Protein AF-A0A964IK96-F1 (afdb_monomer)

Nearest PDB structures (foldseek):
  8hku-assembly1_ARF1  TM=5.292E-01  e=2.743E-01  Sulfolobus acidocaldarius DSM 639
  3vas-assembly2_B  TM=4.172E-01  e=1.043E+00  Schistosoma mansoni
  3ga0-assembly1_A  TM=3.911E-01  e=2.838E+00  Rattus norvegicus
  5yb0-assembly2_C  TM=5.268E-01  e=5.532E+00  Entamoeba histolytica
  3r0x-assembly1_A  TM=4.210E-01  e=7.724E+00  Salmonella enterica subsp. enterica serovar Typhimurium

Secondary structure (DSSP, 8-state):
-HHHHHTT-----SSHHHHHHHHHTT--PPP---GGGHHHHHHHTTTS-PEEEEESSHHHHHHHHHHHTTT-EEEEE-TTT-GGG--

Radiu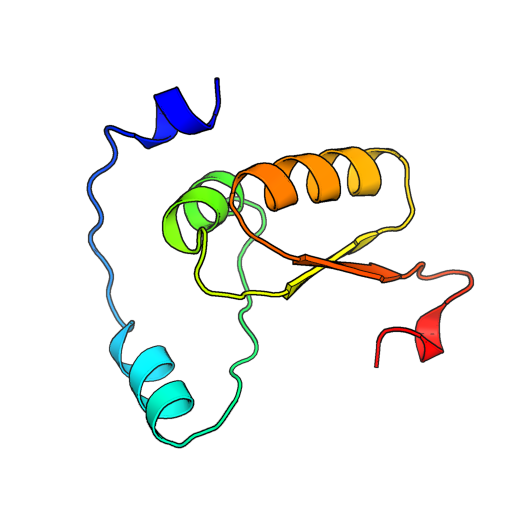s of gyration: 14.38 Å; Cα contacts (8 Å, |Δi|>4): 72; chains: 1; bounding box: 38×22×34 Å

pLDDT: mean 84.61, std 14.52, range [42.69, 96.38]

Foldseek 3Di:
DLCVVCVPDDDDDDPVVVCVVCVVVVHDDDDDDDPVCCSVCLLVCFQVAAEAEFEPDPVSVVVQVSSVVRNYHYDYDHPPPRVPSRD

Sequence (87 aa):
MVRALTSTWTWKVSGAEHVDAITNAGHHPILALWHGRILAATPYFANRGIVAMASENFDGEWIARLLGKFGYRAARGSTSRGGPAAL

Mean predicted aligned error: 6.91 Å

Structure (mmCIF, N/CA/C/O backbone):
data_AF-A0A964IK96-F1
#
_entry.id   AF-A0A964IK96-F1
#
loop_
_atom_site.group_PDB
_atom_site.id
_atom_site.type_symbol
_atom_site.label_atom_id
_atom_site.label_alt_id
_atom_site.label_comp_id
_atom_site.label_asym_id
_atom_site.label_entity_id
_atom_site.label_seq_id
_atom_site.pdbx_PDB_ins_code
_atom_site.Cartn_x
_atom_site.Cartn_y
_atom_site.Cartn_z
_atom_site.occupancy
_atom_site.B_iso_or_equiv
_atom_site.auth_seq_id
_atom_site.auth_comp_id
_atom_site.auth_asym_id
_atom_site.auth_atom_id
_atom_site.pdbx_PDB_model_num
ATOM 1 N N . MET A 1 1 ? 4.397 -2.913 17.391 1.00 67.31 1 MET A N 1
ATOM 2 C CA . MET A 1 1 ? 3.976 -1.505 17.549 1.00 67.31 1 MET A CA 1
ATOM 3 C C . MET A 1 1 ? 3.038 -1.050 16.433 1.00 67.31 1 MET A C 1
ATOM 5 O O . MET A 1 1 ? 1.867 -0.896 16.730 1.00 67.31 1 MET A O 1
ATOM 9 N N . VAL A 1 2 ? 3.465 -0.943 15.163 1.00 74.19 2 VAL A N 1
ATOM 10 C CA . VAL A 1 2 ? 2.589 -0.463 14.059 1.00 74.19 2 VAL A CA 1
ATOM 11 C C . VAL A 1 2 ? 1.277 -1.255 13.941 1.00 74.19 2 VAL A C 1
ATOM 13 O O . VAL A 1 2 ? 0.217 -0.652 13.934 1.00 74.19 2 VAL A O 1
ATOM 16 N N . ARG A 1 3 ? 1.322 -2.596 13.982 1.00 76.12 3 ARG A N 1
ATOM 17 C CA . ARG A 1 3 ? 0.110 -3.445 13.990 1.00 76.12 3 ARG A CA 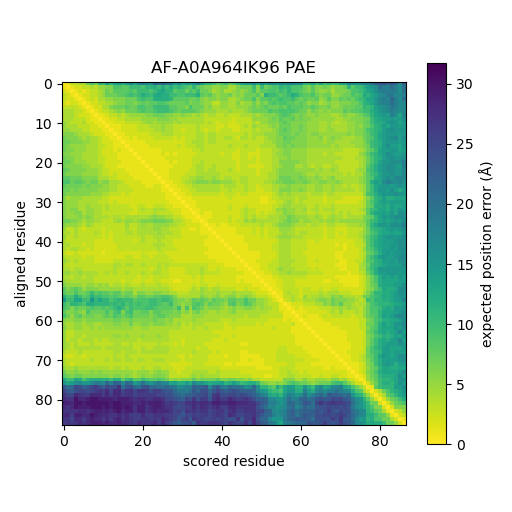1
ATOM 18 C C . ARG A 1 3 ? -0.882 -3.126 15.119 1.00 76.12 3 ARG A C 1
ATOM 20 O O . ARG A 1 3 ? -2.078 -3.209 14.890 1.00 76.12 3 ARG A O 1
ATOM 27 N N . ALA A 1 4 ? -0.390 -2.792 16.312 1.00 82.12 4 ALA A N 1
ATOM 28 C CA . ALA A 1 4 ? -1.233 -2.468 17.466 1.00 82.12 4 ALA A CA 1
ATOM 29 C C . ALA A 1 4 ? -1.803 -1.043 17.373 1.00 82.12 4 ALA A C 1
ATOM 31 O O . ALA A 1 4 ? -2.912 -0.788 17.820 1.00 82.12 4 ALA A O 1
ATOM 32 N N . LEU A 1 5 ? -1.065 -0.117 16.752 1.00 82.25 5 LEU A N 1
ATOM 33 C CA . LEU A 1 5 ? -1.562 1.233 16.478 1.00 82.25 5 LEU A CA 1
ATOM 34 C C . LEU A 1 5 ? -2.663 1.228 15.418 1.00 82.25 5 LEU A C 1
ATOM 36 O O . LEU A 1 5 ? -3.582 2.032 15.501 1.00 82.25 5 LEU A O 1
ATOM 40 N N . THR A 1 6 ? -2.575 0.333 14.433 1.00 85.56 6 THR A N 1
ATOM 41 C CA . THR A 1 6 ? -3.536 0.267 13.327 1.00 85.56 6 THR A CA 1
ATOM 42 C C . THR A 1 6 ? -4.694 -0.696 13.588 1.00 85.56 6 THR A C 1
ATOM 44 O O . THR A 1 6 ? -5.623 -0.742 12.790 1.00 85.56 6 THR A O 1
ATOM 47 N N . SER A 1 7 ? -4.660 -1.495 14.663 1.00 83.62 7 SER A N 1
ATOM 48 C CA . SER A 1 7 ? -5.694 -2.507 14.937 1.00 83.62 7 SER A CA 1
ATOM 49 C C . SER A 1 7 ? -7.028 -1.920 15.388 1.00 83.62 7 SER A C 1
ATOM 51 O O . SER A 1 7 ? -8.043 -2.599 15.299 1.00 83.62 7 SER A O 1
ATOM 53 N N . THR A 1 8 ? -7.038 -0.680 15.880 1.00 88.69 8 THR A N 1
ATOM 54 C CA . THR A 1 8 ? -8.252 0.020 16.330 1.00 88.69 8 THR A CA 1
ATOM 55 C C . THR A 1 8 ? -8.842 0.939 15.262 1.00 88.69 8 THR A C 1
ATOM 57 O O . THR A 1 8 ? -9.793 1.670 15.531 1.00 88.69 8 THR A O 1
ATOM 60 N N . TRP A 1 9 ? -8.280 0.942 14.051 1.00 91.94 9 TRP A N 1
ATOM 61 C CA . TRP A 1 9 ? -8.742 1.816 12.981 1.00 91.94 9 TRP A CA 1
ATOM 62 C C . TRP A 1 9 ? -10.009 1.269 12.337 1.00 91.94 9 TRP A C 1
ATOM 64 O O . TRP A 1 9 ? -10.114 0.081 12.033 1.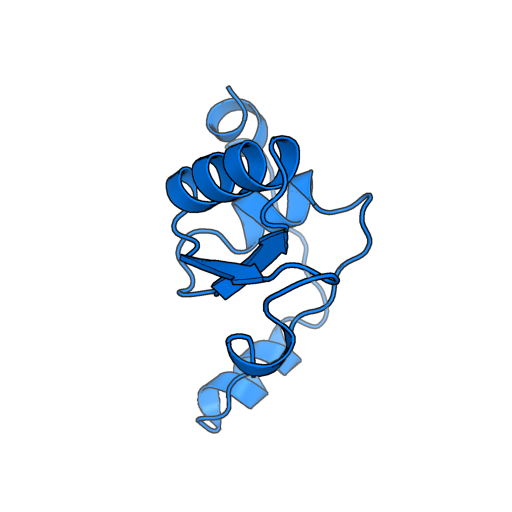00 91.94 9 TRP A O 1
ATOM 74 N N . THR A 1 10 ? -10.954 2.165 12.076 1.00 91.12 10 THR A N 1
ATOM 75 C CA . THR A 1 10 ? -12.141 1.887 11.270 1.00 91.12 10 THR A CA 1
ATOM 76 C C . THR A 1 10 ? -11.962 2.489 9.882 1.00 91.12 10 THR A C 1
ATOM 78 O O . THR A 1 10 ? -11.372 3.558 9.716 1.00 91.12 10 THR A O 1
ATOM 81 N N . TRP A 1 11 ? -12.446 1.782 8.862 1.00 91.88 11 TRP A N 1
ATOM 82 C CA . TRP A 1 11 ? -12.230 2.157 7.469 1.00 91.88 11 TRP A CA 1
ATOM 83 C C . TRP A 1 11 ? -13.523 2.653 6.844 1.00 91.88 11 TRP A C 1
ATOM 85 O O . TRP A 1 11 ? -14.535 1.957 6.847 1.00 91.88 11 TRP A O 1
ATOM 95 N N . LYS A 1 12 ? -13.460 3.837 6.239 1.00 93.44 12 LYS A N 1
ATOM 96 C CA . LYS A 1 12 ? -14.432 4.286 5.248 1.00 93.44 12 LYS A CA 1
ATOM 97 C C . LYS A 1 12 ? -13.689 4.446 3.934 1.00 93.44 12 LYS A C 1
ATOM 99 O O . LYS A 1 12 ? -12.713 5.189 3.867 1.00 93.44 12 LYS A O 1
ATOM 104 N N . VAL A 1 13 ? -14.129 3.716 2.920 1.00 92.94 13 VAL A N 1
ATOM 105 C CA . VAL A 1 13 ? -13.461 3.653 1.621 1.00 92.94 13 VAL A CA 1
ATOM 106 C C . VAL A 1 13 ? -14.474 4.006 0.551 1.00 92.94 13 VAL A C 1
ATOM 108 O O . VAL A 1 13 ? -15.604 3.529 0.594 1.00 92.94 13 VAL A O 1
ATOM 111 N N . SER A 1 14 ? -14.051 4.828 -0.396 1.00 94.31 14 SER A N 1
ATOM 112 C CA . SER A 1 14 ? -14.806 5.147 -1.604 1.00 94.31 14 SER A CA 1
ATOM 113 C C . SER A 1 14 ? -13.994 4.678 -2.807 1.00 94.31 14 SER A C 1
ATOM 115 O O . SER A 1 14 ? -12.770 4.828 -2.792 1.00 94.31 14 SER A O 1
ATOM 117 N N . GLY A 1 15 ? -14.640 4.133 -3.839 1.00 93.00 15 GLY A N 1
ATOM 118 C CA . GLY A 1 15 ? -13.953 3.727 -5.065 1.00 93.00 15 GLY A CA 1
ATOM 119 C C . GLY A 1 15 ? -13.320 2.333 -5.029 1.00 93.00 15 GLY A C 1
ATOM 120 O O . GLY A 1 15 ? -12.590 2.000 -5.963 1.00 93.00 15 GLY A O 1
ATOM 121 N N . ALA A 1 16 ? -13.561 1.529 -3.986 1.00 91.81 16 ALA A N 1
ATOM 122 C CA . ALA A 1 16 ? -13.033 0.164 -3.879 1.00 91.81 16 ALA A CA 1
ATOM 123 C C . ALA A 1 16 ? -13.561 -0.751 -4.999 1.00 91.81 16 ALA A C 1
ATOM 125 O O . ALA A 1 16 ? -12.833 -1.609 -5.495 1.00 91.81 16 ALA A O 1
ATOM 126 N N . GLU A 1 17 ? -14.779 -0.483 -5.465 1.00 94.38 17 GLU A N 1
ATOM 127 C CA . GLU A 1 17 ? -15.458 -1.189 -6.544 1.00 94.38 17 GLU A CA 1
ATOM 128 C C . GLU A 1 17 ? -14.658 -1.214 -7.855 1.00 94.38 17 GLU A C 1
ATOM 130 O O . GLU A 1 17 ? -14.753 -2.177 -8.610 1.00 94.38 17 GLU A O 1
ATOM 135 N N . HIS A 1 18 ? -13.818 -0.206 -8.115 1.00 94.00 18 HIS A N 1
ATOM 136 C CA . HIS A 1 18 ? -12.973 -0.176 -9.311 1.00 94.00 18 HIS A CA 1
ATOM 137 C C . HIS A 1 18 ? -11.864 -1.230 -9.247 1.00 94.00 18 HIS A C 1
ATOM 139 O O . HIS A 1 18 ? -11.565 -1.885 -10.243 1.00 94.00 18 HIS A O 1
ATOM 145 N N . VAL A 1 19 ? -11.258 -1.410 -8.069 1.00 92.38 19 VAL A N 1
ATOM 146 C CA . VAL A 1 19 ? -10.210 -2.418 -7.856 1.00 92.38 19 VAL A CA 1
ATOM 147 C C . VAL A 1 19 ? -10.818 -3.815 -7.928 1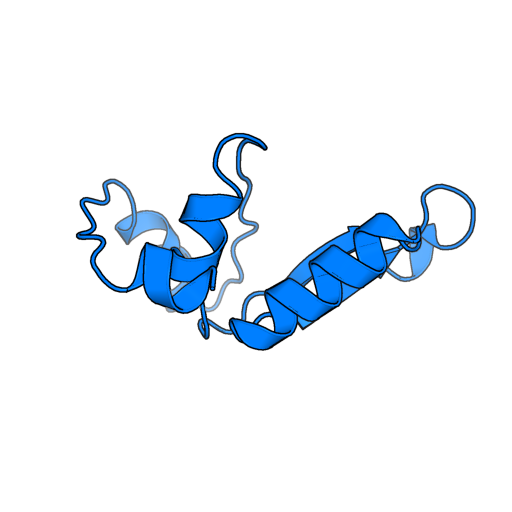.00 92.38 19 VAL A C 1
ATOM 149 O O . VAL A 1 19 ? -10.252 -4.695 -8.581 1.00 92.38 19 VAL A O 1
ATOM 152 N N . ASP A 1 20 ? -11.988 -3.997 -7.317 1.00 92.44 20 ASP A N 1
ATOM 153 C CA . ASP A 1 20 ? -12.714 -5.264 -7.348 1.00 92.44 20 ASP A CA 1
ATOM 154 C C . ASP A 1 20 ? -13.133 -5.621 -8.780 1.00 92.44 20 ASP A C 1
ATOM 156 O O . ASP A 1 20 ? -12.928 -6.753 -9.207 1.00 92.44 20 ASP A O 1
ATOM 160 N N . ALA A 1 21 ? -13.635 -4.662 -9.565 1.00 95.81 21 ALA A N 1
ATOM 161 C CA . ALA A 1 21 ? -14.004 -4.883 -10.963 1.00 95.81 21 ALA A CA 1
ATOM 162 C C . ALA A 1 21 ? -12.813 -5.336 -11.826 1.00 95.81 21 ALA A C 1
ATOM 164 O O . ALA A 1 21 ? -12.940 -6.299 -12.582 1.00 95.81 21 ALA A O 1
ATOM 165 N N . ILE A 1 22 ? -11.646 -4.693 -11.686 1.00 95.62 22 ILE A N 1
ATOM 166 C CA . ILE A 1 22 ? -10.422 -5.075 -12.415 1.00 95.62 22 ILE A CA 1
ATOM 167 C C . ILE A 1 22 ? -9.974 -6.485 -12.007 1.00 95.62 22 ILE A C 1
ATOM 169 O O . ILE A 1 22 ? -9.655 -7.308 -12.865 1.00 95.62 22 ILE A O 1
ATOM 173 N N . THR A 1 23 ? -9.991 -6.774 -10.705 1.00 92.44 23 THR A N 1
ATOM 174 C CA . THR A 1 23 ? -9.553 -8.070 -10.168 1.00 92.44 23 THR A CA 1
ATOM 175 C C . THR A 1 23 ? -10.501 -9.198 -10.586 1.00 92.44 23 THR A C 1
ATOM 177 O O . THR A 1 23 ? -10.049 -10.254 -11.023 1.00 92.44 23 THR A O 1
ATOM 180 N N . ASN A 1 24 ? -11.817 -8.965 -10.533 1.00 94.88 24 ASN A N 1
ATOM 181 C CA . ASN A 1 24 ? -12.844 -9.925 -10.951 1.00 94.88 24 ASN A CA 1
ATOM 182 C C . ASN A 1 24 ? -12.824 -10.190 -12.463 1.00 94.88 24 ASN A C 1
ATOM 184 O O . ASN A 1 24 ? -13.197 -11.277 -12.896 1.00 94.88 24 ASN A O 1
ATOM 188 N N . ALA A 1 25 ? -12.351 -9.232 -13.265 1.00 96.38 25 ALA A N 1
ATOM 189 C CA . ALA A 1 25 ? -12.091 -9.424 -14.691 1.00 96.38 25 ALA A CA 1
ATOM 190 C C . ALA A 1 25 ? -10.810 -10.241 -14.977 1.00 96.38 25 ALA A C 1
ATOM 192 O O . ALA A 1 25 ? -10.469 -10.461 -16.136 1.00 96.38 25 ALA A O 1
ATOM 193 N N . GLY A 1 26 ? -10.086 -10.694 -13.944 1.00 95.56 26 GLY A N 1
ATOM 194 C CA . GLY A 1 26 ? -8.843 -11.459 -14.078 1.00 95.56 26 GLY A CA 1
ATOM 195 C C . GLY A 1 26 ? -7.607 -10.602 -14.370 1.00 95.56 26 GLY A C 1
ATOM 196 O O . GLY A 1 26 ? -6.554 -11.135 -14.723 1.00 95.56 26 GLY A O 1
ATOM 197 N N . HIS A 1 27 ? -7.711 -9.278 -14.234 1.00 94.75 27 HIS A N 1
ATOM 198 C CA . HIS A 1 27 ? -6.602 -8.351 -14.442 1.00 94.75 27 HIS A CA 1
ATOM 199 C C . HIS A 1 27 ? -5.922 -7.967 -13.123 1.00 94.75 27 HIS A C 1
ATOM 201 O O . HIS A 1 27 ? -6.503 -8.046 -12.042 1.00 94.75 27 HIS A O 1
ATOM 207 N N . HIS A 1 28 ? -4.672 -7.510 -13.221 1.00 91.25 28 HIS A N 1
ATOM 208 C CA . HIS A 1 28 ? -3.875 -7.083 -12.073 1.00 91.25 28 HIS A CA 1
ATOM 209 C C . HIS A 1 28 ? -3.753 -5.553 -12.071 1.00 91.25 28 HIS A C 1
ATOM 211 O O . HIS A 1 28 ? -3.085 -5.003 -12.950 1.00 91.25 28 HIS A O 1
ATOM 217 N N . PRO A 1 29 ? -4.393 -4.841 -11.126 1.00 92.94 29 PRO A N 1
ATOM 218 C CA . PRO A 1 29 ? -4.311 -3.388 -11.069 1.00 92.94 29 PRO A CA 1
ATOM 219 C C . PRO A 1 29 ? -2.933 -2.924 -10.583 1.00 92.94 29 PRO A C 1
ATOM 221 O O . PRO A 1 29 ? -2.339 -3.517 -9.681 1.00 92.94 29 PRO A O 1
ATOM 224 N N . ILE A 1 30 ? -2.465 -1.798 -11.122 1.00 92.88 30 ILE A N 1
ATOM 225 C CA . ILE A 1 30 ? -1.328 -1.061 -10.564 1.00 92.88 30 ILE A CA 1
ATOM 226 C C . ILE A 1 30 ? -1.875 -0.057 -9.552 1.00 92.88 30 ILE A C 1
ATOM 228 O O . ILE A 1 30 ? -2.640 0.842 -9.899 1.00 92.88 30 ILE A O 1
ATOM 232 N N . LEU A 1 31 ? -1.481 -0.213 -8.289 1.00 92.31 31 LEU A N 1
ATOM 233 C CA . LEU A 1 31 ? -1.893 0.676 -7.208 1.00 92.31 31 LEU A CA 1
ATOM 234 C C . LEU A 1 31 ? -0.846 1.775 -7.007 1.00 92.31 31 LEU A C 1
ATOM 236 O O . LEU A 1 31 ? 0.327 1.491 -6.773 1.00 92.31 31 LEU A O 1
ATOM 240 N N . ALA A 1 32 ? -1.290 3.028 -7.040 1.00 92.00 32 ALA A N 1
ATOM 241 C CA . ALA A 1 32 ? -0.477 4.188 -6.698 1.00 92.00 32 ALA A CA 1
ATOM 242 C C . ALA A 1 32 ? -0.993 4.830 -5.405 1.00 92.00 32 ALA A C 1
ATOM 244 O O . ALA A 1 32 ? -2.195 4.856 -5.139 1.00 92.00 32 ALA A O 1
ATOM 245 N N . LEU A 1 33 ? -0.079 5.360 -4.593 1.00 90.94 33 LEU A N 1
ATOM 246 C CA . LEU A 1 33 ? -0.413 6.027 -3.338 1.00 90.94 33 LEU A CA 1
ATOM 247 C C . LEU A 1 33 ? 0.483 7.240 -3.104 1.00 90.94 33 LEU A C 1
ATOM 249 O O . LEU A 1 33 ? 1.646 7.272 -3.502 1.00 90.94 33 LEU A O 1
ATOM 253 N N . TRP A 1 34 ?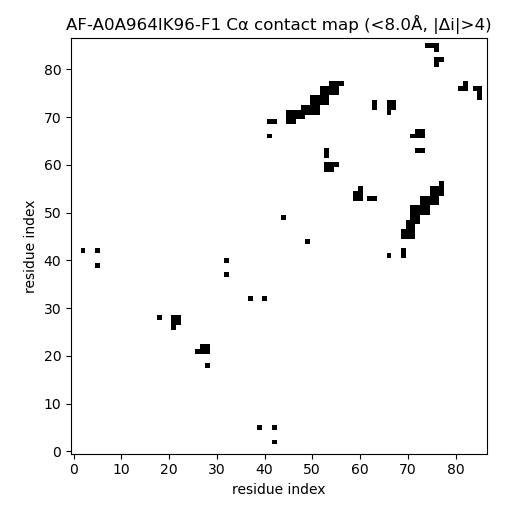 -0.054 8.227 -2.396 1.00 91.94 34 TRP A N 1
ATOM 254 C CA . TRP A 1 34 ? 0.714 9.373 -1.923 1.00 91.94 34 TRP A CA 1
ATOM 255 C C . TRP A 1 34 ? 1.570 8.981 -0.716 1.00 91.94 34 TRP A C 1
ATOM 257 O O . TRP A 1 34 ? 1.070 8.334 0.203 1.00 91.94 34 TRP A O 1
ATOM 267 N N . HIS A 1 35 ? 2.827 9.431 -0.663 1.00 87.62 35 HIS A N 1
ATOM 268 C CA . HIS A 1 35 ? 3.777 9.099 0.411 1.00 87.62 35 HIS A CA 1
ATOM 269 C C . HIS A 1 35 ? 3.209 9.314 1.827 1.00 87.62 35 HIS A C 1
ATOM 271 O O . HIS A 1 35 ? 3.350 8.456 2.696 1.00 87.62 35 HIS A O 1
ATOM 277 N N . GLY A 1 36 ? 2.461 10.401 2.047 1.00 89.19 36 GLY A N 1
ATOM 278 C CA . GLY A 1 36 ? 1.805 10.687 3.332 1.00 89.19 36 GLY A CA 1
ATOM 279 C C . GLY A 1 36 ? 0.707 9.693 3.742 1.00 89.19 36 GLY A C 1
ATOM 280 O O . GLY A 1 36 ? 0.113 9.840 4.806 1.00 89.19 36 GLY A O 1
ATOM 281 N N . ARG A 1 37 ? 0.401 8.691 2.910 1.00 89.69 37 ARG A N 1
ATOM 282 C CA . ARG A 1 37 ? -0.606 7.651 3.157 1.00 89.69 37 ARG A CA 1
ATOM 283 C C . ARG A 1 37 ? -0.011 6.255 3.310 1.00 89.69 37 ARG A C 1
ATOM 285 O O . ARG A 1 37 ? -0.777 5.323 3.525 1.00 89.69 37 ARG A O 1
ATOM 292 N N . ILE A 1 38 ? 1.316 6.097 3.288 1.00 88.50 38 ILE A N 1
ATOM 293 C CA . ILE A 1 38 ? 1.989 4.792 3.448 1.00 88.50 38 ILE A CA 1
ATOM 294 C C . ILE A 1 38 ? 1.544 4.085 4.735 1.00 88.50 38 ILE A C 1
ATOM 296 O O . ILE A 1 38 ? 1.194 2.904 4.701 1.00 88.50 38 ILE A O 1
ATOM 300 N N . LEU A 1 39 ? 1.492 4.812 5.859 1.00 88.81 39 LEU A N 1
ATOM 301 C CA . LEU A 1 39 ? 1.102 4.237 7.149 1.00 88.81 39 LEU A CA 1
ATOM 302 C C . LEU A 1 39 ? -0.325 3.680 7.134 1.00 88.81 39 LEU A C 1
ATOM 304 O O . LEU A 1 39 ? -0.571 2.672 7.782 1.00 88.81 39 LEU A O 1
ATOM 308 N N . ALA A 1 40 ? -1.245 4.308 6.397 1.00 90.62 40 ALA A N 1
ATOM 309 C CA . ALA A 1 40 ? -2.624 3.843 6.282 1.00 90.62 40 ALA A CA 1
ATOM 310 C C . ALA A 1 40 ? -2.811 2.778 5.203 1.00 90.62 40 ALA A C 1
ATOM 312 O O . ALA A 1 40 ? -3.546 1.816 5.407 1.00 90.62 40 ALA A O 1
ATOM 313 N N . ALA A 1 41 ? -2.100 2.897 4.085 1.00 90.75 41 ALA A N 1
ATOM 314 C CA . ALA A 1 41 ? -2.128 1.905 3.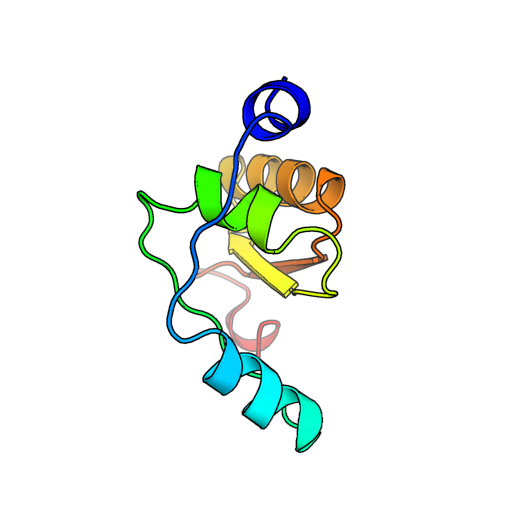023 1.00 90.75 41 ALA A CA 1
ATOM 315 C C . ALA A 1 41 ? -1.611 0.541 3.508 1.00 90.75 41 ALA A C 1
ATOM 317 O O . ALA A 1 41 ? -2.195 -0.479 3.159 1.00 90.75 41 ALA A O 1
ATOM 318 N N . THR A 1 42 ? -0.571 0.527 4.350 1.00 92.06 42 THR A N 1
ATOM 319 C CA . THR A 1 42 ? 0.081 -0.698 4.854 1.00 92.06 42 THR A CA 1
ATOM 320 C C . THR A 1 42 ? -0.871 -1.662 5.591 1.00 92.06 42 THR A C 1
ATOM 322 O O . THR A 1 42 ? -0.917 -2.837 5.243 1.00 92.06 42 THR A O 1
ATOM 325 N N . PRO A 1 43 ? -1.649 -1.250 6.609 1.00 93.19 43 PRO A N 1
ATOM 326 C CA . PRO A 1 43 ? -2.626 -2.135 7.241 1.00 93.19 43 PRO A CA 1
ATOM 327 C C . PRO A 1 43 ? -3.864 -2.361 6.368 1.00 93.19 43 PRO A C 1
ATOM 329 O O . PRO A 1 43 ? -4.429 -3.450 6.409 1.00 93.19 43 PRO A O 1
ATOM 332 N N . TYR A 1 44 ? -4.288 -1.369 5.576 1.00 92.38 44 TYR A N 1
ATOM 333 C CA . TYR A 1 44 ? -5.496 -1.477 4.756 1.00 92.38 44 TYR A CA 1
ATOM 334 C C . TYR A 1 44 ? -5.378 -2.578 3.694 1.00 92.38 44 TYR A C 1
ATOM 336 O O . TYR A 1 44 ? -6.277 -3.405 3.534 1.00 92.38 44 TYR A O 1
ATOM 344 N N . PHE A 1 45 ? -4.247 -2.609 2.993 1.00 92.56 45 PHE A N 1
ATOM 345 C CA . PHE A 1 45 ? -3.956 -3.544 1.907 1.00 92.56 45 PHE A CA 1
ATOM 346 C C . PHE A 1 45 ? -3.214 -4.815 2.382 1.00 92.56 45 PHE A C 1
ATOM 348 O O . PHE A 1 45 ? -2.792 -5.630 1.558 1.00 92.56 45 PHE A O 1
ATOM 355 N N . ALA A 1 46 ? -3.073 -5.011 3.697 1.00 93.12 46 ALA A N 1
ATOM 356 C CA . ALA A 1 46 ? -2.365 -6.146 4.281 1.00 93.12 46 ALA A CA 1
ATOM 357 C C . ALA A 1 46 ? -2.955 -7.499 3.846 1.00 93.12 46 ALA A C 1
ATOM 359 O O . ALA A 1 46 ? -4.171 -7.674 3.790 1.00 93.12 46 ALA A O 1
ATOM 360 N N . ASN A 1 47 ? -2.081 -8.479 3.597 1.00 93.56 47 ASN A N 1
ATOM 361 C CA . ASN A 1 47 ? -2.415 -9.860 3.216 1.00 93.56 47 ASN A CA 1
ATOM 362 C C . ASN A 1 47 ? -3.302 -10.010 1.960 1.00 93.56 47 ASN A C 1
ATOM 364 O O . ASN A 1 47 ? -3.956 -11.036 1.798 1.00 93.56 47 ASN A O 1
ATOM 368 N N . ARG A 1 48 ? -3.316 -9.028 1.048 1.00 91.94 48 ARG A N 1
ATOM 369 C CA . ARG A 1 48 ? -4.080 -9.094 -0.218 1.00 91.94 48 ARG A CA 1
ATOM 370 C C . ARG A 1 48 ? -3.247 -9.533 -1.428 1.00 91.94 48 ARG A C 1
ATOM 372 O O . ARG A 1 48 ? -3.600 -9.248 -2.564 1.00 91.94 48 ARG A O 1
ATOM 379 N N . GLY A 1 49 ? -2.095 -10.163 -1.192 1.00 91.81 49 GLY A N 1
ATOM 380 C CA . GLY A 1 49 ? -1.208 -10.642 -2.258 1.00 91.81 49 GLY A CA 1
ATOM 381 C C . GLY A 1 49 ? -0.440 -9.550 -3.017 1.00 91.81 49 GLY A C 1
ATOM 382 O O . GLY A 1 49 ? 0.180 -9.860 -4.034 1.00 91.81 49 GLY A O 1
ATOM 383 N N . ILE A 1 50 ? -0.438 -8.308 -2.520 1.00 93.81 50 ILE A N 1
ATOM 384 C CA . ILE A 1 50 ? 0.182 -7.145 -3.172 1.00 93.81 50 ILE A CA 1
ATOM 385 C C . ILE A 1 50 ? 1.712 -7.230 -3.148 1.00 93.81 50 ILE A C 1
ATOM 387 O O . ILE A 1 50 ? 2.329 -7.577 -2.135 1.00 93.81 50 ILE A O 1
ATOM 391 N N . VAL A 1 51 ? 2.314 -6.858 -4.278 1.00 93.88 51 VAL A N 1
ATOM 392 C CA . VAL A 1 51 ? 3.757 -6.666 -4.426 1.00 93.88 51 VAL A CA 1
ATOM 393 C C . VAL A 1 51 ? 4.049 -5.167 -4.395 1.00 93.88 51 VAL A C 1
ATOM 395 O O . VAL A 1 51 ? 3.574 -4.423 -5.247 1.00 93.88 51 VAL A O 1
ATOM 398 N N . ALA A 1 52 ? 4.806 -4.716 -3.400 1.00 92.00 52 ALA A N 1
ATOM 399 C CA . ALA A 1 52 ? 5.239 -3.330 -3.273 1.00 92.00 52 ALA A CA 1
ATOM 400 C C . ALA A 1 52 ? 6.644 -3.155 -3.856 1.00 92.00 52 ALA A C 1
ATOM 402 O O . ALA A 1 52 ? 7.514 -3.999 -3.646 1.00 92.00 52 ALA A O 1
ATOM 403 N N . MET A 1 53 ? 6.889 -2.047 -4.547 1.00 89.19 53 MET A N 1
ATOM 404 C CA . MET A 1 53 ? 8.235 -1.699 -4.998 1.00 89.19 53 MET A CA 1
ATOM 405 C C . MET A 1 53 ? 9.003 -1.022 -3.861 1.00 89.19 53 MET A C 1
ATOM 407 O O . MET A 1 53 ? 8.511 -0.064 -3.264 1.00 89.19 53 MET A O 1
ATOM 411 N N . ALA A 1 54 ? 10.206 -1.509 -3.563 1.00 85.19 54 ALA A N 1
ATOM 412 C CA . ALA A 1 54 ? 11.097 -0.916 -2.571 1.00 85.19 54 ALA A CA 1
ATOM 413 C C . ALA A 1 54 ? 12.536 -0.856 -3.100 1.00 85.19 54 ALA A C 1
ATOM 415 O O . ALA A 1 54 ? 13.024 -1.797 -3.724 1.00 85.19 54 ALA A O 1
ATOM 416 N N . SER A 1 55 ? 13.227 0.250 -2.821 1.00 81.31 55 SER A N 1
ATOM 417 C CA . SER A 1 55 ? 14.625 0.447 -3.221 1.00 81.31 55 SER A CA 1
ATOM 418 C C . SER A 1 55 ? 15.566 -0.589 -2.581 1.00 81.31 55 SER A C 1
ATOM 420 O O . SER A 1 55 ? 15.281 -1.169 -1.529 1.00 81.31 55 SER A O 1
ATOM 422 N N . GLU A 1 56 ? 16.717 -0.824 -3.208 1.00 82.06 56 GLU A N 1
ATOM 423 C CA . GLU A 1 56 ? 17.813 -1.652 -2.673 1.00 82.06 56 GLU A CA 1
ATOM 424 C C . GLU A 1 56 ? 18.676 -0.930 -1.622 1.00 82.06 56 GLU A C 1
ATOM 426 O O . GLU A 1 56 ? 19.624 -1.508 -1.096 1.00 82.06 56 GLU A O 1
ATOM 431 N N . ASN 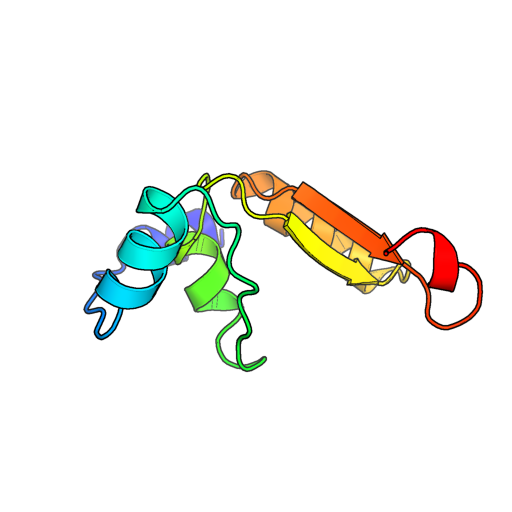A 1 57 ? 18.362 0.322 -1.281 1.00 82.12 57 ASN A N 1
ATOM 432 C CA . ASN A 1 57 ? 19.057 1.031 -0.208 1.00 82.12 57 ASN A CA 1
ATOM 433 C C . ASN A 1 57 ? 18.701 0.481 1.192 1.00 82.12 57 ASN A C 1
ATOM 435 O O . ASN A 1 57 ? 17.746 -0.279 1.375 1.00 82.12 57 ASN A O 1
ATOM 439 N N . PHE A 1 58 ? 19.477 0.894 2.199 1.00 81.69 58 PHE A N 1
ATOM 440 C CA . PHE A 1 58 ? 19.302 0.470 3.594 1.00 81.69 58 PHE A CA 1
ATOM 441 C C . PHE A 1 58 ? 17.884 0.736 4.125 1.00 81.69 58 PHE A C 1
ATOM 443 O O . PHE A 1 58 ? 17.267 -0.150 4.714 1.00 81.69 58 PHE A O 1
ATOM 450 N N . ASP A 1 59 ? 17.326 1.917 3.859 1.00 83.50 59 ASP A N 1
ATOM 451 C CA . ASP A 1 59 ? 15.965 2.261 4.290 1.00 83.50 59 ASP A CA 1
ATOM 452 C C . ASP A 1 59 ? 14.908 1.393 3.590 1.00 83.50 59 ASP A C 1
ATOM 454 O O . ASP A 1 59 ? 13.944 0.941 4.211 1.00 83.50 59 ASP A O 1
ATOM 458 N N . GLY A 1 60 ? 15.120 1.090 2.307 1.00 82.56 60 GLY A N 1
ATOM 459 C CA . GLY A 1 60 ? 14.281 0.198 1.515 1.00 82.56 60 GLY A CA 1
ATOM 460 C C . GLY A 1 60 ? 14.261 -1.232 2.049 1.00 82.56 60 GLY A C 1
ATOM 461 O O . GLY A 1 60 ? 13.215 -1.877 2.004 1.00 82.56 60 GLY A O 1
ATOM 462 N N . GLU A 1 61 ? 15.361 -1.712 2.636 1.00 87.81 61 GLU A N 1
ATOM 463 C CA . GLU A 1 61 ? 15.408 -3.011 3.321 1.00 87.81 61 GLU A CA 1
ATOM 464 C C . GLU A 1 61 ? 14.519 -3.030 4.569 1.00 87.81 61 GLU A C 1
ATOM 466 O O . GLU A 1 61 ? 13.740 -3.966 4.771 1.00 87.81 61 GLU A O 1
ATOM 471 N N . TRP A 1 62 ? 14.575 -1.980 5.389 1.00 88.31 62 TRP A N 1
ATOM 472 C CA . TRP A 1 62 ? 13.705 -1.864 6.560 1.00 88.31 62 TRP A CA 1
ATOM 473 C C . TRP A 1 62 ? 12.232 -1.777 6.174 1.00 88.31 62 TRP A C 1
ATOM 475 O O . TRP A 1 62 ? 11.397 -2.451 6.785 1.00 88.31 62 TRP A O 1
ATOM 485 N N . ILE A 1 63 ? 11.918 -1.002 5.134 1.00 88.12 63 ILE A N 1
ATOM 486 C CA . ILE A 1 63 ? 10.561 -0.892 4.595 1.00 88.12 63 ILE A CA 1
ATOM 487 C C . ILE A 1 63 ? 10.090 -2.250 4.064 1.00 88.12 63 ILE A C 1
ATOM 489 O O . ILE A 1 63 ? 9.006 -2.696 4.435 1.00 88.12 63 ILE A O 1
ATOM 493 N N . ALA A 1 64 ? 10.904 -2.957 3.275 1.00 90.25 64 ALA A N 1
ATOM 494 C CA . ALA A 1 64 ? 10.559 -4.273 2.738 1.00 90.25 64 ALA A CA 1
ATOM 495 C C . ALA A 1 64 ? 10.282 -5.299 3.851 1.00 90.25 64 ALA A C 1
ATOM 497 O O . ALA A 1 64 ? 9.278 -6.014 3.805 1.00 90.25 64 ALA A O 1
AT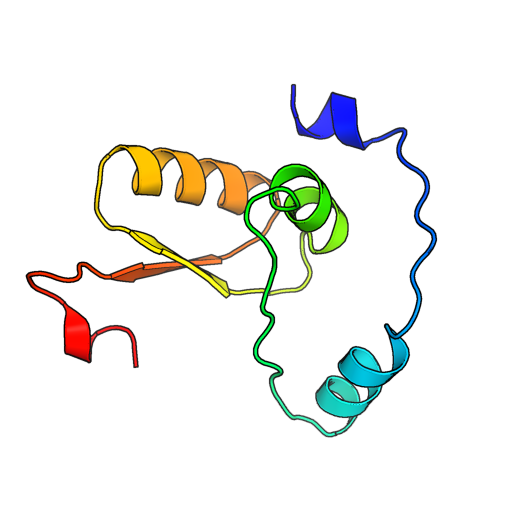OM 498 N N . ARG A 1 65 ? 11.111 -5.328 4.903 1.00 90.62 65 ARG A N 1
ATOM 499 C CA . ARG A 1 65 ? 10.892 -6.193 6.077 1.00 90.62 65 ARG A CA 1
ATOM 500 C C . ARG A 1 65 ? 9.625 -5.830 6.840 1.00 90.62 65 ARG A C 1
ATOM 502 O O . ARG A 1 65 ? 8.915 -6.722 7.303 1.00 90.62 65 ARG A O 1
ATOM 509 N N . LEU A 1 66 ? 9.343 -4.537 7.005 1.00 90.38 66 LEU A N 1
ATOM 510 C CA . LEU A 1 66 ? 8.114 -4.075 7.644 1.00 90.38 66 LEU A CA 1
ATOM 511 C C . LEU A 1 66 ? 6.893 -4.524 6.837 1.00 90.38 66 LEU A C 1
ATOM 513 O O . LEU A 1 66 ? 5.988 -5.123 7.411 1.00 90.38 66 LEU A O 1
ATOM 517 N N . LEU A 1 67 ? 6.896 -4.294 5.524 1.00 91.81 67 LEU A N 1
ATOM 518 C CA . LEU A 1 67 ? 5.828 -4.698 4.610 1.00 91.81 67 LEU A CA 1
ATOM 519 C C . LEU A 1 67 ? 5.612 -6.220 4.623 1.00 91.81 67 LEU A C 1
ATOM 521 O O . LEU A 1 67 ? 4.469 -6.673 4.689 1.00 91.81 67 LEU A O 1
ATOM 525 N N . GLY A 1 68 ? 6.681 -7.019 4.699 1.00 92.06 68 GLY A N 1
ATOM 526 C CA . GLY A 1 68 ? 6.581 -8.474 4.867 1.00 92.06 68 GLY A CA 1
ATOM 527 C C . GLY A 1 68 ? 5.772 -8.897 6.102 1.00 92.06 68 GLY A C 1
ATOM 528 O O . GLY A 1 68 ? 4.964 -9.820 6.031 1.00 92.06 68 GLY A O 1
ATOM 529 N N . LYS A 1 69 ? 5.872 -8.165 7.223 1.00 92.31 69 LYS A N 1
ATOM 530 C CA . LYS A 1 69 ? 5.070 -8.426 8.445 1.00 92.31 69 LYS A CA 1
ATOM 531 C C . LYS A 1 69 ? 3.572 -8.118 8.284 1.00 92.31 69 LYS A C 1
ATOM 533 O O . LYS A 1 69 ? 2.761 -8.504 9.134 1.00 92.31 69 LYS A O 1
ATOM 538 N N . PHE A 1 70 ? 3.204 -7.409 7.220 1.00 92.56 70 PHE A N 1
ATOM 539 C CA . PHE A 1 70 ? 1.825 -7.137 6.817 1.00 92.56 70 PHE A CA 1
ATOM 540 C C . PHE A 1 70 ? 1.383 -7.995 5.614 1.00 92.56 70 PHE A C 1
ATOM 542 O O . PHE A 1 70 ? 0.300 -7.775 5.080 1.00 92.56 70 PHE A O 1
ATOM 549 N N . GLY A 1 71 ? 2.179 -8.990 5.202 1.00 93.88 71 GLY A N 1
ATOM 550 C CA . GLY A 1 71 ? 1.812 -9.942 4.147 1.00 93.88 71 GLY A CA 1
ATOM 551 C C . GLY A 1 71 ? 2.035 -9.437 2.721 1.00 93.88 71 GLY A C 1
ATOM 552 O O . GLY A 1 71 ? 1.484 -10.004 1.780 1.00 93.88 71 GLY A O 1
ATOM 553 N N . TYR A 1 72 ? 2.824 -8.377 2.551 1.00 94.38 72 TYR A N 1
ATOM 554 C CA . TYR A 1 72 ? 3.260 -7.923 1.235 1.00 94.38 72 TYR A CA 1
ATOM 555 C C . TYR A 1 72 ? 4.479 -8.707 0.774 1.00 94.38 72 TYR A C 1
ATOM 557 O O . TYR A 1 72 ? 5.315 -9.129 1.576 1.00 94.38 72 TYR A O 1
ATOM 565 N N . ARG A 1 73 ? 4.631 -8.799 -0.544 1.00 92.44 73 ARG A N 1
ATOM 566 C CA . ARG A 1 73 ? 5.916 -9.109 -1.175 1.00 92.44 73 ARG A CA 1
ATOM 567 C C . ARG A 1 73 ? 6.587 -7.803 -1.589 1.00 92.44 73 ARG A C 1
ATOM 569 O O . ARG A 1 73 ? 5.897 -6.837 -1.903 1.00 92.44 73 ARG A O 1
ATOM 576 N N . ALA A 1 74 ? 7.914 -7.759 -1.585 1.00 90.38 74 ALA A N 1
ATOM 577 C CA . ALA A 1 74 ? 8.661 -6.590 -2.036 1.00 90.38 74 ALA A CA 1
ATOM 578 C C . ALA A 1 74 ? 9.409 -6.922 -3.332 1.00 90.38 74 ALA A C 1
ATOM 580 O O . ALA A 1 74 ? 10.286 -7.783 -3.321 1.00 90.38 74 ALA A O 1
ATOM 581 N N . ALA A 1 75 ? 9.068 -6.243 -4.428 1.00 89.00 75 ALA A N 1
ATOM 582 C CA . ALA A 1 75 ? 9.910 -6.197 -5.618 1.00 89.00 75 ALA A CA 1
ATOM 583 C C . ALA A 1 75 ? 11.038 -5.193 -5.359 1.00 89.00 75 ALA A C 1
ATOM 585 O O . ALA A 1 75 ? 10.783 -4.063 -4.928 1.00 89.00 75 ALA A O 1
ATOM 586 N N . ARG A 1 76 ? 12.286 -5.618 -5.564 1.00 80.88 76 ARG A N 1
ATOM 587 C CA . ARG A 1 76 ? 13.477 -4.813 -5.279 1.00 80.88 76 ARG A CA 1
ATOM 588 C C . ARG A 1 76 ? 14.119 -4.369 -6.584 1.00 80.88 76 ARG A C 1
ATOM 590 O O . ARG A 1 76 ? 14.239 -5.164 -7.508 1.00 80.88 76 ARG A O 1
ATOM 597 N N . GLY A 1 77 ? 14.515 -3.103 -6.642 1.00 63.19 77 GLY A N 1
ATOM 598 C CA . GLY A 1 77 ? 15.256 -2.553 -7.771 1.00 63.19 77 GLY A CA 1
ATOM 599 C C . GLY A 1 77 ? 16.068 -1.330 -7.358 1.00 63.19 77 GLY A C 1
ATOM 600 O O . GLY A 1 77 ? 15.654 -0.556 -6.490 1.00 63.19 77 GLY A O 1
ATOM 601 N N . SER A 1 78 ? 17.238 -1.153 -7.971 1.00 51.28 78 SER A N 1
ATOM 602 C CA . SER A 1 78 ? 18.054 0.058 -7.862 1.00 51.28 78 SER A CA 1
ATOM 603 C C . SER A 1 78 ? 17.984 0.875 -9.148 1.00 51.28 78 SER A C 1
ATOM 605 O O . SER A 1 78 ? 18.114 0.344 -10.252 1.00 51.28 78 SER A O 1
ATOM 607 N N . THR A 1 79 ? 17.859 2.197 -9.003 1.00 52.16 79 THR A N 1
ATOM 608 C CA . THR A 1 79 ? 17.956 3.164 -10.110 1.00 52.16 79 THR A CA 1
ATOM 609 C C . THR A 1 79 ? 19.340 3.191 -10.770 1.00 52.16 79 THR A C 1
ATOM 611 O O . THR A 1 79 ? 19.486 3.775 -11.837 1.00 52.16 79 THR A O 1
ATOM 614 N N . SER A 1 80 ? 20.354 2.551 -10.175 1.00 51.75 80 SER A N 1
ATOM 615 C CA . SER A 1 80 ? 21.741 2.557 -10.653 1.00 51.75 80 SER A CA 1
ATOM 616 C C . SER A 1 80 ? 22.261 1.220 -11.196 1.00 51.75 80 SER A C 1
ATOM 618 O O . SER A 1 80 ? 23.282 1.236 -11.881 1.00 51.75 80 SER A O 1
ATOM 620 N N . ARG A 1 81 ? 21.617 0.068 -10.936 1.00 46.88 81 ARG A N 1
ATOM 621 C CA . ARG A 1 81 ? 22.154 -1.247 -11.361 1.00 46.88 81 ARG A CA 1
ATOM 622 C C . ARG A 1 81 ? 21.138 -2.312 -11.799 1.00 46.88 81 ARG A C 1
ATOM 624 O O . ARG A 1 81 ? 21.579 -3.361 -12.258 1.00 46.88 81 ARG A O 1
ATOM 631 N N . GLY A 1 82 ? 19.826 -2.077 -11.712 1.00 42.69 82 GLY A N 1
ATOM 632 C CA . GLY A 1 82 ? 18.844 -3.170 -11.831 1.00 42.69 82 GLY A CA 1
ATOM 633 C C . GLY A 1 82 ? 17.587 -2.898 -12.656 1.00 42.69 82 GLY A C 1
ATOM 634 O O . GLY A 1 82 ? 16.636 -3.661 -12.535 1.00 42.69 82 GLY A O 1
ATOM 635 N N . GLY A 1 83 ? 17.557 -1.849 -13.486 1.00 47.41 83 GLY A N 1
ATOM 636 C CA . GLY A 1 83 ? 16.378 -1.472 -14.289 1.00 47.41 83 GLY A CA 1
ATOM 637 C C . GLY A 1 83 ? 15.657 -2.620 -15.032 1.00 47.41 83 GLY A C 1
ATOM 638 O O . GLY A 1 83 ? 14.431 -2.614 -15.044 1.00 47.41 83 GLY A O 1
ATOM 639 N N . PRO A 1 84 ? 16.352 -3.633 -15.590 1.00 46.38 84 PRO A N 1
ATOM 640 C CA . PRO A 1 84 ? 15.691 -4.744 -16.284 1.00 46.38 84 PRO A CA 1
ATOM 641 C C . PRO A 1 84 ? 15.151 -5.867 -15.382 1.00 46.38 84 PRO A C 1
ATOM 643 O O . PRO A 1 84 ? 14.443 -6.729 -15.880 1.00 46.38 84 PRO A O 1
ATOM 646 N N . ALA A 1 85 ? 15.488 -5.907 -14.086 1.00 45.91 85 ALA A N 1
ATOM 647 C CA . ALA A 1 85 ? 15.048 -6.980 -13.178 1.00 45.91 85 ALA A CA 1
ATOM 648 C C . ALA A 1 85 ? 13.703 -6.682 -12.484 1.00 45.91 85 ALA A C 1
ATOM 650 O O . ALA A 1 85 ? 13.195 -7.516 -11.736 1.00 45.91 85 ALA A O 1
ATOM 651 N N . ALA A 1 86 ? 13.151 -5.485 -12.709 1.00 46.66 86 ALA A N 1
ATOM 652 C CA . ALA A 1 86 ? 11.932 -4.984 -12.078 1.00 46.66 86 ALA A CA 1
ATOM 653 C C . ALA A 1 86 ? 10.769 -4.755 -13.069 1.00 46.66 86 ALA A C 1
ATOM 655 O O . ALA A 1 86 ? 9.774 -4.137 -12.683 1.00 46.66 86 ALA A O 1
ATOM 656 N N . LEU A 1 87 ? 10.900 -5.227 -14.318 1.00 45.38 87 LEU A N 1
ATOM 657 C CA . LEU A 1 87 ? 9.858 -5.215 -15.355 1.00 45.38 87 LEU A CA 1
ATOM 658 C C . LEU A 1 87 ? 9.295 -6.619 -15.588 1.00 45.38 87 LEU A C 1
ATOM 660 O O . LEU A 1 87 ? 10.103 -7.574 -15.605 1.00 45.38 87 LEU A O 1
#

Solvent-accessible surface area (backbone atoms only — not comparable to full-atom values): 5541 Å² total; per-residue (Å²): 106,70,70,69,69,57,66,78,64,82,87,87,84,80,74,60,66,60,60,49,52,40,45,75,72,7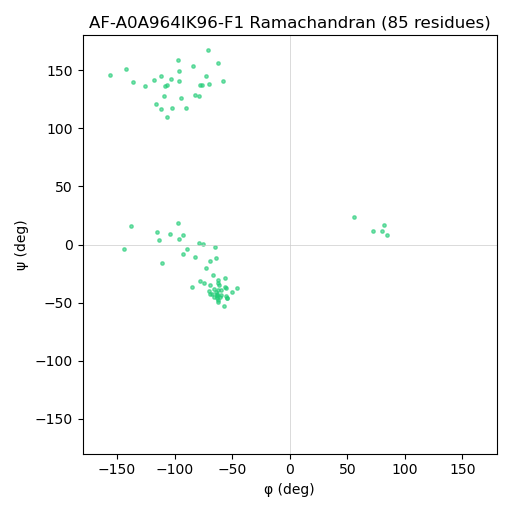4,46,84,80,86,87,84,80,61,79,96,40,50,82,59,48,47,70,71,57,39,63,67,75,45,70,43,83,32,46,72,48,76,68,26,50,54,49,39,56,54,40,43,78,37,45,36,44,64,49,59,40,37,101,87,84,30,74,79,76,68,111